Protein AF-A0A918BDD7-F1 (afdb_monomer)

Structure (mmCIF, N/CA/C/O backbone):
data_AF-A0A918BDD7-F1
#
_entry.id   AF-A0A918BDD7-F1
#
loop_
_atom_site.group_PDB
_atom_site.id
_atom_site.type_symbol
_atom_site.label_atom_id
_atom_site.label_alt_id
_atom_site.label_comp_id
_atom_site.label_asym_id
_atom_site.label_entity_id
_atom_site.label_seq_id
_atom_site.pdbx_PDB_ins_code
_atom_site.Cartn_x
_atom_site.Cartn_y
_atom_site.Cartn_z
_atom_site.occupancy
_atom_site.B_iso_or_equiv
_atom_site.auth_seq_id
_atom_site.auth_comp_id
_atom_site.auth_asym_id
_atom_site.auth_atom_id
_atom_site.pdbx_PDB_model_num
ATOM 1 N N . MET A 1 1 ? -23.081 -20.886 7.279 1.00 59.59 1 MET A N 1
ATOM 2 C CA . MET A 1 1 ? -22.223 -20.352 8.364 1.00 59.59 1 MET A CA 1
ATOM 3 C C . MET A 1 1 ? -20.922 -21.142 8.392 1.00 59.59 1 MET A C 1
ATOM 5 O O . MET A 1 1 ? -20.982 -22.332 8.135 1.00 59.59 1 MET A O 1
ATOM 9 N N . LEU A 1 2 ? -19.775 -20.501 8.653 1.00 76.06 2 LEU A N 1
ATOM 10 C CA . LEU A 1 2 ? -18.441 -21.120 8.519 1.00 76.06 2 LEU A CA 1
ATOM 11 C C . LEU A 1 2 ? -18.101 -22.166 9.604 1.00 76.06 2 LEU A C 1
ATOM 13 O O . LEU A 1 2 ? -17.322 -23.062 9.318 1.00 76.06 2 LEU A O 1
ATOM 17 N N . CYS A 1 3 ? -18.716 -22.095 10.791 1.00 76.88 3 CYS A N 1
ATOM 18 C CA . CYS A 1 3 ? -18.592 -23.096 11.861 1.00 76.88 3 CYS A CA 1
ATOM 19 C C . CYS A 1 3 ? -19.947 -23.216 12.589 1.00 76.88 3 CYS A C 1
ATOM 21 O O . CYS A 1 3 ? -20.286 -22.300 13.345 1.00 76.88 3 CYS A O 1
ATO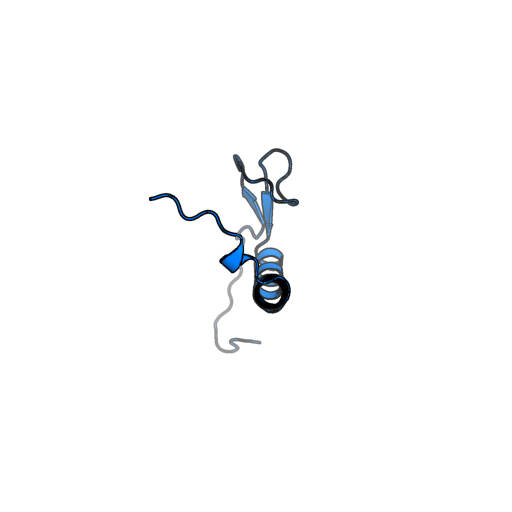M 23 N N . PRO A 1 4 ? -20.765 -24.250 12.319 1.00 85.75 4 PRO A N 1
ATOM 24 C CA . PRO A 1 4 ? -22.088 -24.395 12.931 1.00 85.75 4 PRO A CA 1
ATOM 25 C C . PRO A 1 4 ? -22.043 -24.954 14.362 1.00 85.75 4 PRO A C 1
ATOM 27 O O . PRO A 1 4 ? -22.883 -24.572 15.167 1.00 85.75 4 PRO A O 1
ATOM 30 N N . ASP A 1 5 ? -21.043 -25.773 14.695 1.00 92.50 5 ASP A N 1
ATOM 31 C CA . ASP A 1 5 ? -20.985 -26.500 15.976 1.00 92.50 5 ASP A CA 1
ATOM 32 C C . ASP A 1 5 ? -20.308 -25.716 17.114 1.00 92.50 5 ASP A C 1
ATOM 34 O O . ASP A 1 5 ? -20.203 -26.200 18.239 1.00 92.50 5 ASP A O 1
ATOM 38 N N . LEU A 1 6 ? -19.819 -24.501 16.841 1.00 90.44 6 LEU A N 1
ATOM 39 C CA . LEU A 1 6 ? -19.182 -23.671 17.863 1.00 90.44 6 LEU A CA 1
ATOM 40 C C . LEU A 1 6 ? -20.229 -22.947 18.716 1.00 90.44 6 LEU A C 1
ATOM 42 O O . LEU A 1 6 ? -21.100 -22.253 18.185 1.00 90.44 6 LEU A O 1
ATOM 46 N N . VAL A 1 7 ? -20.065 -23.016 20.040 1.00 89.44 7 VAL A N 1
ATOM 47 C CA . VAL A 1 7 ? -20.822 -22.184 20.982 1.00 89.44 7 VAL A CA 1
ATOM 48 C C . VAL A 1 7 ? -20.487 -20.716 20.721 1.00 89.44 7 VAL A C 1
ATOM 50 O O . VAL A 1 7 ? -19.327 -20.306 20.776 1.00 89.44 7 VAL A O 1
ATOM 53 N N . ARG A 1 8 ? -21.516 -19.924 20.414 1.00 88.19 8 ARG A N 1
ATOM 54 C CA . ARG A 1 8 ? -21.405 -18.474 20.237 1.00 88.19 8 ARG A CA 1
ATOM 55 C C . ARG A 1 8 ? -21.650 -17.785 21.570 1.00 88.19 8 ARG A C 1
ATOM 57 O O . ARG A 1 8 ? -22.530 -18.195 22.319 1.00 88.19 8 ARG A O 1
ATOM 64 N N . TYR A 1 9 ? -20.893 -16.731 21.824 1.00 88.75 9 TYR A N 1
ATOM 65 C CA . TYR A 1 9 ? -21.063 -15.857 22.975 1.00 88.75 9 TYR A CA 1
ATOM 66 C C . TYR A 1 9 ? -21.077 -14.404 22.498 1.00 88.75 9 TYR A C 1
ATOM 68 O O . TYR A 1 9 ? -20.519 -14.087 21.443 1.00 88.75 9 TYR A O 1
ATOM 76 N N . GLU A 1 10 ? -21.759 -13.543 23.245 1.00 90.12 10 GLU A N 1
ATOM 77 C CA . GLU A 1 10 ? -21.768 -12.107 22.975 1.00 90.12 10 GLU A CA 1
ATOM 78 C C . GLU A 1 10 ? -20.415 -11.488 23.323 1.00 90.12 10 GLU A C 1
ATOM 80 O O . GLU A 1 10 ? -19.718 -11.933 24.236 1.00 90.12 10 GLU A O 1
ATOM 85 N N . SER A 1 11 ? -20.023 -10.472 22.562 1.00 91.56 11 SER A N 1
ATOM 86 C CA . SER A 1 11 ? -18.774 -9.755 22.766 1.00 91.56 11 SER A CA 1
ATOM 87 C C . SER A 1 11 ? -19.009 -8.270 22.556 1.00 91.56 11 SER A C 1
ATOM 89 O O . SER A 1 11 ? -19.459 -7.867 21.486 1.00 91.56 11 SER A O 1
ATOM 91 N N . ASP A 1 12 ? -18.626 -7.481 23.557 1.00 92.38 12 ASP A N 1
ATOM 92 C CA . ASP A 1 12 ? -18.655 -6.015 23.523 1.00 92.38 12 ASP A CA 1
ATOM 93 C C . ASP A 1 12 ? -17.327 -5.423 23.023 1.00 92.38 12 ASP A C 1
ATOM 95 O O . ASP A 1 12 ? -16.971 -4.294 23.348 1.00 92.38 12 ASP A O 1
ATOM 99 N N . ALA A 1 13 ? -16.537 -6.203 22.279 1.00 91.69 13 ALA A N 1
ATOM 100 C CA . ALA A 1 13 ? -15.264 -5.730 21.758 1.00 91.69 13 ALA A CA 1
ATOM 101 C C . ALA A 1 13 ? -15.473 -4.616 20.724 1.00 91.69 13 ALA A C 1
ATOM 103 O O . ALA A 1 13 ? -16.284 -4.746 19.801 1.00 91.69 13 ALA A O 1
ATOM 104 N N . ASP A 1 14 ? -14.670 -3.558 20.827 1.00 93.56 14 ASP A N 1
ATOM 105 C CA . ASP A 1 14 ? -14.690 -2.472 19.858 1.00 93.56 14 ASP A CA 1
ATOM 106 C C . ASP A 1 14 ? -14.280 -2.970 18.465 1.00 93.56 14 ASP A C 1
ATOM 108 O O . ASP A 1 14 ? -13.215 -3.551 18.252 1.00 93.56 14 ASP A O 1
ATOM 112 N N . LEU A 1 15 ? -15.136 -2.715 17.475 1.00 94.38 15 LEU A N 1
ATOM 113 C CA . LEU A 1 15 ? -14.887 -3.084 16.074 1.00 94.38 15 LEU A CA 1
ATOM 114 C C . LEU A 1 15 ? -14.187 -1.976 15.281 1.00 94.38 15 LEU A C 1
ATOM 116 O O . LEU A 1 15 ? -13.933 -2.141 14.081 1.00 94.38 15 LEU A O 1
ATOM 120 N N . SER A 1 16 ? -13.935 -0.839 15.931 1.00 96.19 16 SER A N 1
ATOM 121 C CA . SER A 1 16 ? -13.368 0.365 15.336 1.00 96.19 16 SER A CA 1
ATOM 122 C C . SER A 1 16 ? -12.317 0.976 16.252 1.00 96.19 16 SER A C 1
ATOM 124 O O . SER A 1 16 ? -12.560 1.127 17.441 1.00 96.19 16 SER A O 1
ATOM 126 N N . GLU A 1 17 ? -11.190 1.390 15.683 1.00 96.31 17 GLU A N 1
ATOM 127 C CA . GLU A 1 17 ? -10.105 2.042 16.419 1.00 96.31 17 GLU A CA 1
ATOM 128 C C . GLU A 1 17 ? -9.473 3.145 15.563 1.00 96.31 17 GLU A C 1
ATOM 130 O O . GLU A 1 17 ? -9.390 3.028 14.335 1.00 96.31 17 GLU A O 1
ATOM 135 N N . SER A 1 18 ? -9.026 4.225 16.203 1.00 96.75 18 SER A N 1
ATOM 136 C CA . SER A 1 18 ? -8.293 5.310 15.549 1.00 96.75 18 SER A CA 1
ATOM 137 C C . SER A 1 18 ? -6.799 5.154 15.792 1.00 96.75 18 SER A C 1
ATOM 139 O O . SER A 1 18 ? -6.333 5.203 16.923 1.00 96.75 18 SER A O 1
ATOM 141 N N . LEU A 1 19 ? -6.046 4.990 14.706 1.00 95.44 19 LEU A N 1
ATOM 142 C CA . LEU A 1 19 ? -4.589 4.970 14.735 1.00 95.44 19 LEU A CA 1
ATOM 143 C C . LEU A 1 19 ? -4.070 6.383 14.489 1.00 95.44 19 LEU A C 1
ATOM 145 O O . LEU A 1 19 ? -4.388 6.971 13.455 1.00 95.44 19 LEU A O 1
ATOM 149 N N . GLU A 1 20 ? -3.259 6.902 15.401 1.00 97.75 20 GLU A N 1
ATOM 150 C CA . GLU A 1 20 ? -2.718 8.264 15.362 1.00 97.75 20 GLU A CA 1
ATOM 151 C C . GLU A 1 20 ? -1.202 8.269 15.098 1.00 97.75 20 GLU A C 1
ATOM 153 O O . GLU A 1 20 ? -0.543 7.228 15.124 1.00 97.75 20 GLU A O 1
ATOM 158 N N . GLY A 1 21 ? -0.633 9.448 14.821 1.00 97.31 21 GLY A N 1
ATOM 159 C CA . GLY A 1 21 ? 0.815 9.621 14.637 1.00 97.31 21 GLY A CA 1
ATOM 160 C C . GLY A 1 21 ? 1.377 9.020 13.342 1.00 97.31 21 GLY A C 1
ATOM 161 O O . GLY A 1 21 ? 2.578 8.772 13.235 1.00 97.31 21 GLY A O 1
ATOM 162 N N . LEU A 1 22 ? 0.529 8.765 12.344 1.00 97.06 22 LEU A N 1
ATOM 163 C CA . LEU A 1 22 ? 0.935 8.158 11.082 1.00 97.06 22 LEU A CA 1
ATOM 164 C C . LEU A 1 22 ? 1.661 9.167 10.183 1.00 97.06 22 LEU A C 1
ATOM 166 O O . LEU A 1 22 ? 1.130 10.222 9.848 1.00 97.06 22 LEU A O 1
ATOM 170 N N . LEU A 1 23 ? 2.847 8.787 9.705 1.00 96.56 23 LEU A N 1
ATOM 171 C CA . LEU A 1 23 ? 3.679 9.601 8.801 1.00 96.56 23 L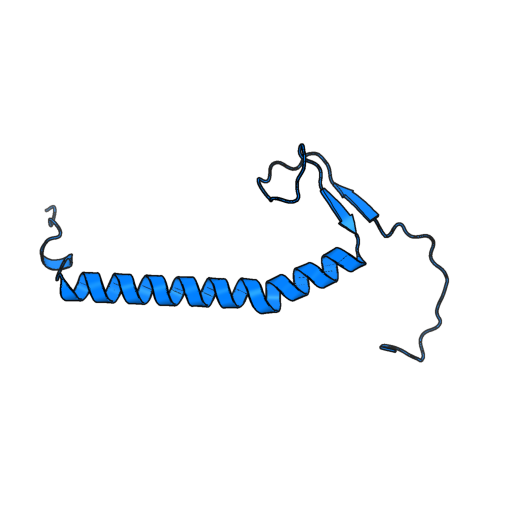EU A CA 1
ATOM 172 C C . LEU A 1 23 ? 3.482 9.259 7.311 1.00 96.56 23 LEU A C 1
ATOM 174 O O . LEU A 1 23 ? 4.183 9.773 6.442 1.00 96.56 23 LEU A O 1
ATOM 178 N N . GLY A 1 24 ? 2.566 8.338 7.005 1.00 92.88 24 GLY A N 1
ATOM 179 C CA . GLY A 1 24 ? 2.328 7.860 5.645 1.00 92.88 24 GLY A CA 1
ATOM 180 C C . GLY A 1 24 ? 1.480 8.823 4.811 1.00 92.88 24 GLY A C 1
ATOM 181 O O . GLY A 1 24 ? 0.536 9.426 5.307 1.00 92.88 24 GLY A O 1
ATOM 182 N N . SER A 1 25 ? 1.742 8.879 3.505 1.00 95.19 25 SER A N 1
ATOM 183 C CA . SER A 1 25 ? 0.988 9.683 2.527 1.00 95.19 25 SER A CA 1
ATOM 184 C C . SER A 1 25 ? -0.233 8.959 1.940 1.00 95.19 25 SER A C 1
ATOM 186 O O . SER A 1 25 ? -0.695 9.269 0.842 1.00 95.19 25 SER A O 1
ATOM 188 N N . HIS A 1 26 ? -0.755 7.945 2.634 1.00 93.06 26 HIS A N 1
ATOM 189 C CA . HIS A 1 26 ? -1.864 7.155 2.110 1.00 93.06 26 HIS A CA 1
ATOM 190 C C . HIS A 1 26 ? -3.144 8.010 2.048 1.00 93.06 26 HIS A C 1
ATOM 192 O O . HIS A 1 26 ? -3.480 8.622 3.058 1.00 93.06 26 HIS A O 1
ATOM 198 N N . PRO A 1 27 ? -3.956 7.953 0.972 1.00 94.50 27 PRO A N 1
ATOM 199 C CA . PRO A 1 27 ? -5.176 8.768 0.809 1.00 94.50 27 PRO A CA 1
ATOM 200 C C . PRO A 1 27 ? -6.269 8.624 1.880 1.00 94.50 27 PRO A C 1
ATOM 202 O O . PRO A 1 27 ? -7.309 9.261 1.796 1.00 94.50 27 PRO A O 1
ATOM 205 N N . ARG A 1 28 ? -6.081 7.725 2.846 1.00 93.81 28 ARG A N 1
ATOM 206 C CA . ARG A 1 28 ? -7.021 7.474 3.947 1.00 93.81 28 ARG A CA 1
ATOM 207 C C . ARG A 1 28 ? -6.508 7.988 5.285 1.00 93.81 28 ARG A C 1
ATOM 209 O O . ARG A 1 28 ? -7.230 7.904 6.270 1.00 93.81 28 ARG A O 1
ATOM 216 N N . ILE A 1 29 ? -5.250 8.414 5.319 1.00 96.88 29 ILE A N 1
ATOM 217 C CA . ILE A 1 29 ? -4.662 9.067 6.472 1.00 96.88 29 ILE A CA 1
ATOM 218 C C . ILE A 1 29 ? -5.030 10.539 6.335 1.00 96.88 29 ILE A C 1
ATOM 220 O O . ILE A 1 29 ? -4.639 11.189 5.367 1.00 96.88 29 ILE A O 1
ATOM 224 N N . THR A 1 30 ? -5.785 11.045 7.301 1.00 96.44 30 THR A N 1
ATOM 225 C CA . THR A 1 30 ? -6.174 12.453 7.375 1.00 96.44 30 THR A CA 1
ATOM 226 C C . THR A 1 30 ? -5.521 13.034 8.613 1.00 96.44 30 THR A C 1
ATOM 228 O O . THR A 1 30 ? -5.744 12.535 9.712 1.00 96.44 30 THR A O 1
ATOM 231 N N . SER A 1 31 ? -4.677 14.053 8.437 1.00 95.62 31 SER A N 1
ATOM 232 C CA . SER A 1 31 ? -3.952 14.700 9.543 1.00 95.62 31 SER A CA 1
ATOM 233 C C . SER A 1 31 ? -3.158 13.724 10.428 1.00 95.62 31 SER A C 1
ATOM 235 O O . SER A 1 31 ? -3.085 13.900 11.637 1.00 95.62 31 SER A O 1
ATOM 237 N N . GLY A 1 32 ? -2.575 12.676 9.833 1.00 96.81 32 GLY A N 1
ATOM 238 C CA . GLY A 1 32 ? -1.816 11.652 10.563 1.00 96.81 32 GLY A CA 1
ATOM 239 C C . GLY A 1 32 ? -2.669 10.600 11.279 1.00 96.81 32 GLY A C 1
ATOM 240 O O . GLY A 1 32 ? -2.118 9.763 11.991 1.00 96.81 32 GLY A O 1
ATOM 241 N N . THR A 1 33 ? -3.986 10.593 11.059 1.00 97.50 33 THR A N 1
ATOM 242 C CA . THR A 1 33 ? -4.914 9.654 11.696 1.00 97.50 33 THR A CA 1
ATOM 243 C C . THR A 1 33 ? -5.603 8.758 10.672 1.00 97.50 33 THR A C 1
ATOM 245 O O . THR A 1 33 ? -5.966 9.193 9.577 1.00 97.50 33 THR A O 1
ATOM 248 N N . LEU A 1 34 ? -5.805 7.490 11.032 1.00 96.31 34 LEU A N 1
ATOM 249 C CA . LEU A 1 34 ? -6.576 6.517 10.266 1.00 96.31 34 LEU A CA 1
ATOM 250 C C . LEU A 1 34 ? -7.541 5.770 11.184 1.00 96.31 34 LEU A C 1
ATOM 252 O O . LEU A 1 34 ? -7.117 4.961 12.006 1.00 96.31 34 LEU A O 1
ATOM 256 N N . THR A 1 35 ? -8.840 5.945 10.960 1.00 96.31 35 THR A N 1
ATOM 257 C CA . THR A 1 35 ? -9.850 5.071 11.562 1.00 96.31 35 THR A CA 1
ATOM 258 C C . THR A 1 35 ? -9.891 3.734 10.825 1.00 96.31 35 THR A C 1
ATOM 260 O O . THR A 1 35 ? -10.025 3.665 9.595 1.00 96.31 35 THR A O 1
ATOM 263 N N . VAL A 1 36 ? -9.767 2.653 11.585 1.00 95.25 36 VAL A N 1
ATOM 264 C CA . VAL A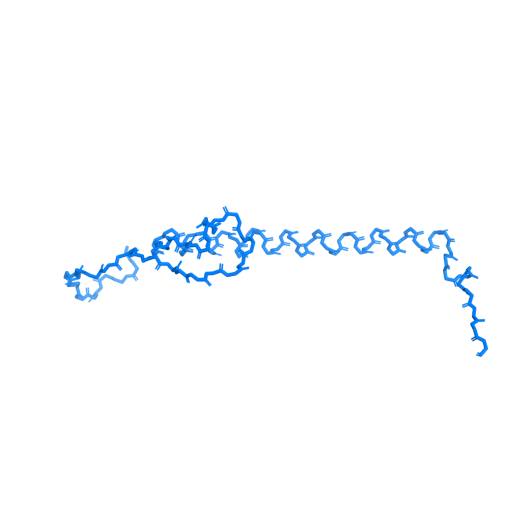 1 36 ? -9.814 1.275 11.111 1.00 95.25 36 VAL A CA 1
ATOM 265 C C . VAL A 1 36 ? -11.076 0.628 11.647 1.00 95.25 36 VAL A C 1
ATOM 267 O O . VAL A 1 36 ? -11.319 0.665 12.844 1.00 95.25 36 VAL A O 1
ATOM 270 N N . ARG A 1 37 ? -11.847 -0.006 10.761 1.00 95.31 37 ARG A N 1
ATOM 271 C CA . ARG A 1 37 ? -12.898 -0.948 11.147 1.00 95.31 37 ARG A CA 1
ATOM 272 C C . ARG A 1 37 ? -12.505 -2.353 10.730 1.00 95.31 37 ARG A C 1
ATOM 274 O O . ARG A 1 37 ? -11.966 -2.531 9.632 1.00 95.31 37 ARG A O 1
ATOM 281 N N . VAL A 1 38 ? -12.762 -3.343 11.578 1.00 92.94 38 VAL A N 1
ATOM 282 C CA . VAL A 1 38 ? -12.343 -4.733 11.330 1.00 92.94 38 VAL A CA 1
ATOM 283 C C . VAL A 1 38 ? -12.991 -5.301 10.061 1.00 92.94 38 VAL A C 1
ATOM 285 O O . VAL A 1 38 ? -12.296 -5.838 9.196 1.00 92.94 38 VAL A O 1
ATOM 288 N N . ASP A 1 39 ? -14.304 -5.129 9.911 1.00 92.81 39 ASP A N 1
ATOM 289 C CA . ASP A 1 39 ? -15.094 -5.603 8.768 1.00 92.81 39 ASP A CA 1
ATOM 290 C C . ASP A 1 39 ? -14.593 -5.025 7.433 1.00 92.81 39 ASP A C 1
ATOM 292 O O . ASP A 1 39 ? -14.286 -5.749 6.480 1.00 92.81 39 ASP A O 1
ATOM 296 N N . GLU A 1 40 ? -14.430 -3.708 7.396 1.00 95.38 40 GLU A N 1
ATOM 297 C CA . GLU A 1 40 ? -13.980 -2.959 6.231 1.00 95.38 40 GLU A CA 1
ATOM 298 C C . GLU A 1 40 ? -12.526 -3.288 5.877 1.00 95.38 40 GLU A C 1
ATOM 300 O O . GLU A 1 40 ? -12.198 -3.511 4.708 1.00 95.38 40 GLU A O 1
ATOM 305 N N . ARG A 1 41 ? -11.637 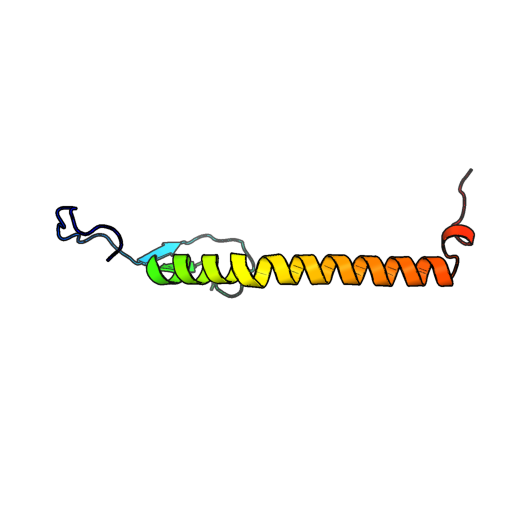-3.355 6.876 1.00 94.31 41 ARG A N 1
ATOM 306 C CA . ARG A 1 41 ? -10.211 -3.621 6.656 1.00 94.31 41 ARG A CA 1
ATOM 307 C C . ARG A 1 41 ? -9.992 -4.998 6.045 1.00 94.31 41 ARG A C 1
ATOM 309 O O . ARG A 1 41 ? -9.179 -5.111 5.120 1.00 94.31 41 ARG A O 1
ATOM 316 N N . LEU A 1 42 ? -10.692 -6.021 6.532 1.00 93.94 42 LEU A N 1
ATOM 317 C CA . LEU A 1 42 ? -10.602 -7.380 5.997 1.00 93.94 42 LEU A CA 1
ATOM 318 C C . LEU A 1 42 ? -11.091 -7.439 4.545 1.00 93.94 42 LEU A C 1
ATOM 320 O O . LEU A 1 42 ? -10.387 -7.978 3.683 1.00 93.94 42 LEU A O 1
ATOM 324 N N . ALA A 1 43 ? -12.240 -6.826 4.250 1.00 95.88 43 ALA A N 1
ATOM 325 C CA . ALA A 1 43 ? -12.786 -6.769 2.896 1.00 95.88 43 ALA A CA 1
ATOM 326 C C . ALA A 1 43 ? -11.845 -6.034 1.927 1.00 95.88 43 ALA A C 1
ATOM 328 O O . ALA A 1 43 ? -11.458 -6.588 0.895 1.00 95.88 43 ALA A O 1
ATOM 329 N N . ARG A 1 44 ? -11.393 -4.826 2.286 1.00 95.50 44 ARG A N 1
ATOM 330 C CA . ARG A 1 44 ? -10.511 -4.010 1.439 1.00 95.50 44 ARG A CA 1
ATOM 331 C C . ARG A 1 44 ? -9.161 -4.668 1.192 1.00 95.50 44 ARG A C 1
ATOM 333 O O . ARG A 1 44 ? -8.641 -4.624 0.081 1.00 95.50 44 ARG A O 1
ATOM 340 N N . THR A 1 45 ? -8.571 -5.275 2.219 1.00 95.88 45 THR A N 1
ATOM 341 C CA . THR A 1 45 ? -7.256 -5.919 2.083 1.00 95.88 45 THR A CA 1
ATOM 342 C C . THR A 1 45 ? -7.356 -7.160 1.200 1.00 95.88 45 THR A C 1
ATOM 344 O O . THR A 1 45 ? -6.458 -7.422 0.398 1.00 95.88 45 THR A O 1
ATOM 347 N N . ARG A 1 46 ? -8.468 -7.903 1.288 1.00 97.44 46 ARG A N 1
ATOM 348 C CA . ARG A 1 46 ? -8.757 -9.006 0.368 1.00 97.44 46 ARG A CA 1
ATOM 349 C C . ARG A 1 46 ? -8.886 -8.508 -1.068 1.00 97.44 46 ARG A C 1
ATOM 351 O O . ARG A 1 46 ? -8.239 -9.082 -1.938 1.00 97.44 46 ARG A O 1
ATOM 358 N N . ASP A 1 47 ? -9.662 -7.456 -1.305 1.00 98.00 47 ASP A N 1
ATOM 359 C CA . ASP A 1 47 ? -9.835 -6.873 -2.637 1.00 98.00 47 ASP A CA 1
ATOM 360 C C . ASP A 1 47 ? -8.503 -6.400 -3.240 1.00 98.00 47 ASP A C 1
ATOM 362 O O . ASP A 1 47 ? -8.117 -6.831 -4.327 1.00 98.00 47 ASP A O 1
ATOM 366 N N . PHE A 1 48 ? -7.720 -5.629 -2.480 1.00 96.94 48 PHE A N 1
ATOM 367 C CA . PHE A 1 48 ? -6.402 -5.172 -2.914 1.00 96.94 48 PHE A CA 1
ATOM 368 C C . PHE A 1 48 ? -5.461 -6.339 -3.238 1.00 96.94 48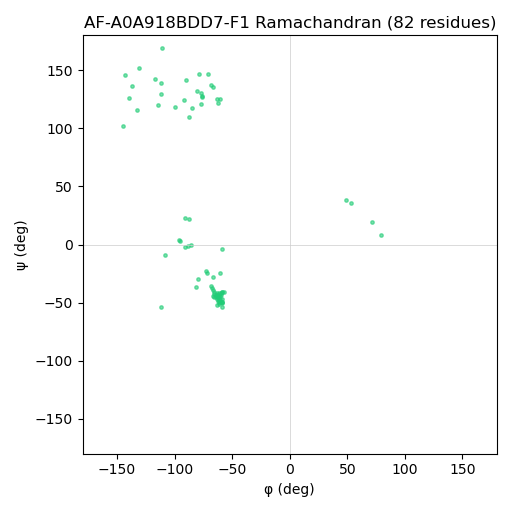 PHE A C 1
ATOM 370 O O . PHE A 1 48 ? -4.743 -6.305 -4.239 1.00 96.94 48 PHE A O 1
ATOM 377 N N . ARG A 1 49 ? -5.475 -7.401 -2.425 1.00 97.88 49 ARG A N 1
ATOM 378 C CA . ARG A 1 49 ? -4.653 -8.594 -2.660 1.00 97.88 49 ARG A CA 1
ATOM 379 C C . ARG A 1 49 ? -5.082 -9.366 -3.908 1.00 97.88 49 ARG A C 1
ATOM 381 O O . ARG A 1 49 ? -4.218 -9.910 -4.590 1.00 97.88 49 ARG A O 1
ATOM 388 N N . VAL A 1 50 ? -6.383 -9.455 -4.180 1.00 98.56 50 VAL A N 1
ATOM 389 C CA . VAL A 1 50 ? -6.928 -10.236 -5.302 1.00 98.56 50 VAL A CA 1
ATOM 390 C C . VAL A 1 50 ? -6.840 -9.466 -6.619 1.00 98.56 50 VAL A C 1
ATOM 392 O O . VAL A 1 50 ? -6.527 -10.065 -7.643 1.00 98.56 50 VAL A O 1
ATOM 395 N N . HIS A 1 51 ? -7.045 -8.150 -6.601 1.00 98.31 51 HIS A N 1
ATOM 396 C CA . HIS A 1 51 ? -7.127 -7.339 -7.817 1.00 98.31 51 HIS A CA 1
ATOM 397 C C . HIS A 1 51 ? -5.939 -6.386 -7.965 1.00 98.31 51 HIS A C 1
ATOM 399 O O . HIS A 1 51 ? -5.234 -6.419 -8.975 1.00 98.31 51 HIS A O 1
ATOM 405 N N . GLY A 1 52 ? -5.669 -5.572 -6.942 1.00 97.88 52 GLY A N 1
ATOM 406 C CA . GLY A 1 52 ? -4.645 -4.525 -6.992 1.00 97.88 52 GLY A CA 1
ATOM 407 C C . GLY A 1 52 ? -3.227 -5.067 -7.175 1.00 97.88 52 GLY A C 1
ATOM 408 O O . GLY A 1 52 ? -2.517 -4.667 -8.100 1.00 97.88 52 GLY A O 1
ATOM 409 N N . VAL A 1 53 ? -2.810 -6.014 -6.329 1.00 98.38 53 VAL A N 1
ATOM 410 C CA . VAL A 1 53 ? -1.449 -6.575 -6.361 1.00 98.38 53 VAL A CA 1
ATOM 411 C C . VAL A 1 53 ? -1.151 -7.277 -7.695 1.00 98.38 53 VAL A C 1
ATOM 413 O O . VAL A 1 53 ? -0.114 -6.975 -8.298 1.00 98.38 53 VAL A O 1
ATOM 416 N N . PRO A 1 54 ? -2.011 -8.176 -8.217 1.00 98.56 54 PRO A N 1
ATOM 417 C CA . PRO A 1 54 ? -1.752 -8.819 -9.501 1.00 98.56 54 PRO A CA 1
ATOM 418 C C . PRO A 1 54 ? -1.769 -7.837 -10.675 1.00 98.56 54 PRO A C 1
ATOM 420 O O . PRO A 1 54 ? -0.888 -7.926 -11.533 1.00 98.56 54 PRO A O 1
ATOM 423 N N . ALA A 1 55 ? -2.704 -6.879 -10.696 1.00 98.44 55 ALA A N 1
ATOM 424 C CA . ALA A 1 55 ? -2.782 -5.866 -11.748 1.00 98.44 55 ALA A CA 1
ATOM 425 C C . ALA A 1 55 ? -1.525 -4.989 -11.784 1.00 98.44 55 ALA A C 1
ATOM 427 O O . ALA A 1 55 ? -0.940 -4.791 -12.850 1.00 98.44 55 ALA A O 1
ATOM 428 N N . HIS A 1 56 ? -1.047 -4.539 -10.620 1.00 98.12 56 HIS A N 1
ATOM 429 C CA . HIS A 1 56 ? 0.193 -3.775 -10.530 1.00 98.12 56 HIS A CA 1
ATOM 430 C C . HIS A 1 56 ? 1.386 -4.585 -11.049 1.00 98.12 56 HIS A C 1
ATOM 432 O O . HIS A 1 56 ? 2.143 -4.102 -11.886 1.00 98.12 56 HIS A O 1
ATOM 438 N N . ARG A 1 57 ? 1.528 -5.850 -10.633 1.00 98.31 57 ARG A N 1
ATOM 439 C CA . ARG A 1 57 ? 2.602 -6.727 -11.133 1.00 98.31 57 ARG A CA 1
ATOM 440 C C . ARG A 1 57 ? 2.531 -6.918 -12.650 1.00 98.31 57 ARG A C 1
ATOM 442 O O . ARG A 1 57 ? 3.565 -6.892 -13.310 1.00 98.31 57 ARG A O 1
ATOM 449 N N . ALA A 1 58 ? 1.333 -7.097 -13.207 1.00 98.44 58 ALA A N 1
ATOM 450 C CA . ALA A 1 58 ? 1.141 -7.219 -14.649 1.00 98.44 58 ALA A CA 1
ATOM 451 C C . ALA A 1 58 ? 1.523 -5.932 -15.390 1.00 98.44 58 ALA A C 1
ATOM 453 O O . ALA A 1 58 ? 2.220 -6.002 -16.400 1.00 98.44 58 ALA A O 1
ATOM 454 N N . HIS A 1 59 ? 1.127 -4.769 -14.868 1.00 98.38 59 HIS A N 1
ATOM 455 C CA . HIS A 1 59 ? 1.533 -3.475 -15.409 1.00 98.38 59 HIS A CA 1
ATOM 456 C C . HIS A 1 59 ? 3.057 -3.319 -15.407 1.00 98.38 59 HIS A C 1
ATOM 458 O O . HIS A 1 59 ? 3.631 -2.993 -16.442 1.00 98.38 59 HIS A O 1
ATOM 464 N N . GLN A 1 60 ? 3.716 -3.608 -14.280 1.00 98.50 60 GLN A N 1
ATOM 465 C CA . GLN A 1 60 ? 5.170 -3.485 -14.164 1.00 98.50 60 GLN A CA 1
ATOM 466 C C . GLN A 1 60 ? 5.898 -4.384 -15.169 1.00 98.50 60 GLN A C 1
ATOM 468 O O . GLN A 1 60 ? 6.809 -3.911 -15.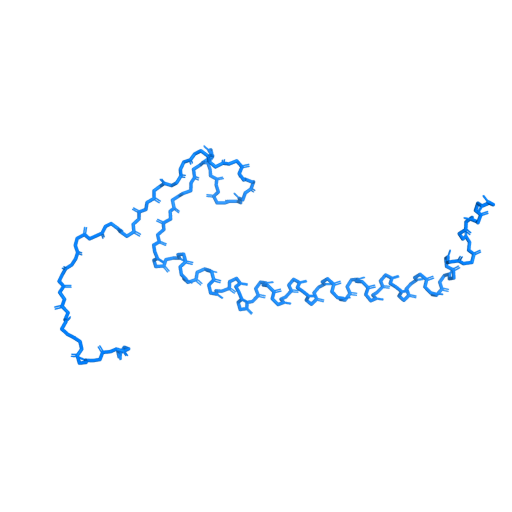841 1.00 98.50 60 GLN A O 1
ATOM 473 N N . ARG A 1 61 ? 5.458 -5.642 -15.338 1.00 98.50 61 ARG A N 1
ATOM 474 C CA . ARG A 1 61 ? 6.022 -6.551 -16.351 1.00 98.50 61 ARG A CA 1
ATOM 475 C C . ARG A 1 61 ? 5.886 -5.989 -17.763 1.00 98.50 61 ARG A C 1
ATOM 477 O O . ARG A 1 61 ? 6.897 -5.810 -18.431 1.00 98.50 61 ARG A O 1
ATOM 484 N N . ARG A 1 62 ? 4.668 -5.618 -18.174 1.00 98.44 62 ARG A N 1
ATOM 485 C CA . ARG A 1 62 ? 4.404 -5.067 -19.516 1.00 98.44 62 ARG A CA 1
ATOM 486 C C . ARG A 1 62 ? 5.211 -3.806 -19.789 1.00 98.44 62 ARG A C 1
ATOM 488 O O . ARG A 1 62 ? 5.720 -3.617 -20.887 1.00 98.44 62 ARG A O 1
ATOM 495 N N . ARG A 1 63 ? 5.333 -2.932 -18.788 1.00 98.31 63 ARG A N 1
ATOM 496 C CA . ARG A 1 63 ? 6.096 -1.691 -18.918 1.00 98.31 63 ARG A CA 1
ATOM 497 C C . ARG A 1 63 ? 7.584 -1.979 -19.102 1.00 98.31 63 ARG A C 1
ATOM 499 O O . ARG A 1 63 ? 8.208 -1.363 -19.959 1.00 98.31 63 ARG A O 1
ATOM 506 N N . THR A 1 64 ? 8.136 -2.928 -18.347 1.00 98.19 64 THR A N 1
ATOM 507 C CA . THR A 1 64 ? 9.525 -3.373 -18.515 1.00 98.19 64 THR A CA 1
ATOM 508 C C . THR A 1 64 ? 9.753 -4.024 -19.878 1.00 98.19 64 THR A C 1
ATOM 510 O O . THR A 1 64 ? 10.722 -3.677 -20.544 1.00 98.19 64 THR A O 1
ATOM 513 N N . GLU A 1 65 ? 8.861 -4.914 -20.317 1.00 98.31 65 GLU A N 1
ATOM 514 C CA . GLU A 1 65 ? 8.936 -5.582 -21.626 1.00 98.31 65 GLU A CA 1
ATOM 515 C C . GLU A 1 65 ? 8.921 -4.570 -22.779 1.00 98.31 65 GLU A C 1
ATOM 517 O O . GLU A 1 65 ? 9.784 -4.623 -23.654 1.00 98.31 65 GLU A O 1
ATOM 522 N N . LEU A 1 66 ? 8.000 -3.601 -22.743 1.00 98.00 66 LEU A N 1
ATOM 523 C CA . LEU A 1 66 ? 7.902 -2.542 -23.750 1.00 98.00 66 LEU A CA 1
ATOM 524 C C . LEU A 1 66 ? 9.181 -1.707 -23.804 1.00 98.00 66 LEU A C 1
ATOM 526 O O . LEU A 1 66 ? 9.744 -1.496 -24.877 1.00 98.00 66 LEU A O 1
ATOM 530 N N . VAL A 1 67 ? 9.663 -1.250 -22.646 1.00 97.44 67 VAL A N 1
ATOM 531 C CA . VAL A 1 67 ? 10.890 -0.449 -22.578 1.00 97.44 67 VAL A CA 1
ATOM 532 C C . VAL A 1 67 ? 12.080 -1.252 -23.104 1.00 97.44 67 VAL A C 1
ATOM 534 O O . VAL A 1 67 ? 12.872 -0.716 -23.872 1.00 97.44 67 VAL A O 1
ATOM 537 N N . ALA A 1 68 ? 12.208 -2.528 -22.738 1.00 97.06 68 ALA A N 1
ATOM 538 C CA . ALA A 1 68 ? 13.293 -3.382 -23.214 1.00 97.06 68 ALA A CA 1
ATOM 539 C C . ALA A 1 68 ? 13.254 -3.571 -24.741 1.00 97.06 68 ALA A C 1
ATOM 541 O O . ALA A 1 68 ? 14.287 -3.420 -25.395 1.00 97.06 68 ALA A O 1
ATOM 542 N N . ALA A 1 69 ? 12.073 -3.829 -25.313 1.00 97.38 69 ALA A N 1
ATOM 543 C CA . ALA A 1 69 ? 11.896 -3.977 -26.756 1.00 97.38 69 ALA A CA 1
ATOM 544 C C . ALA A 1 69 ? 12.286 -2.700 -27.519 1.00 97.38 69 ALA A C 1
ATOM 546 O O . ALA A 1 69 ? 13.031 -2.768 -28.498 1.00 97.38 69 ALA A O 1
ATOM 547 N N . GLU A 1 70 ? 11.863 -1.527 -27.039 1.00 96.69 70 GLU A N 1
ATOM 548 C CA . GLU A 1 70 ? 12.222 -0.256 -27.675 1.00 96.69 70 GLU A CA 1
ATOM 549 C C . GLU A 1 70 ? 13.719 0.054 -27.565 1.00 96.69 70 GLU A C 1
ATOM 551 O O . GLU A 1 70 ? 14.328 0.511 -28.534 1.00 96.69 70 GLU A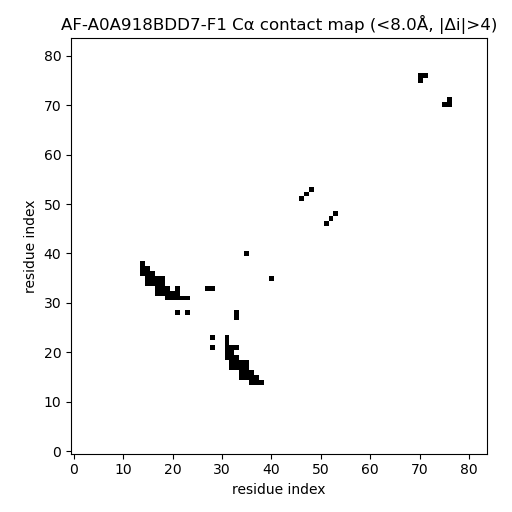 O 1
ATOM 556 N N . ARG A 1 71 ? 14.356 -0.247 -26.425 1.00 95.00 71 ARG A N 1
ATOM 557 C CA . ARG A 1 71 ? 15.814 -0.091 -26.277 1.00 95.00 71 ARG A CA 1
ATOM 558 C C . ARG A 1 71 ? 16.580 -0.968 -27.266 1.00 95.00 71 ARG A C 1
ATOM 560 O O . ARG A 1 71 ? 17.549 -0.490 -27.854 1.00 95.00 71 ARG A O 1
ATOM 567 N N . ALA A 1 72 ? 16.134 -2.210 -27.461 1.00 95.12 72 ALA A N 1
ATOM 568 C CA . ALA A 1 72 ? 16.729 -3.136 -28.419 1.00 95.12 72 ALA A CA 1
ATOM 569 C C . ALA A 1 72 ? 16.538 -2.653 -29.866 1.00 95.12 72 ALA A C 1
ATOM 571 O O . ALA A 1 72 ? 17.503 -2.618 -30.628 1.00 95.12 72 ALA A O 1
ATOM 572 N N . ARG A 1 73 ? 15.329 -2.195 -30.230 1.00 95.44 73 ARG A N 1
ATOM 573 C CA . ARG A 1 73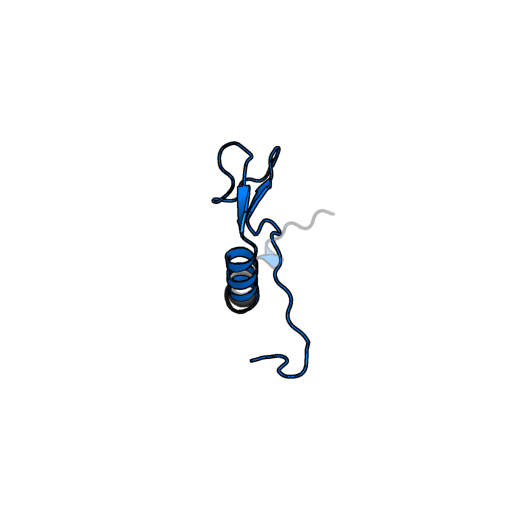 ? 15.032 -1.626 -31.557 1.00 95.44 73 ARG A CA 1
ATOM 574 C C . ARG A 1 73 ? 15.939 -0.443 -31.893 1.00 95.44 73 ARG A C 1
ATOM 576 O O . ARG A 1 73 ? 16.401 -0.322 -33.023 1.00 95.44 73 ARG A O 1
ATOM 583 N N . LEU A 1 74 ? 16.196 0.417 -30.909 1.00 95.44 74 LEU A N 1
ATOM 584 C CA . LEU A 1 74 ? 17.052 1.594 -31.050 1.00 95.44 74 LEU A CA 1
ATOM 585 C C . LEU A 1 74 ? 18.543 1.304 -30.824 1.00 95.44 74 LEU A C 1
ATOM 587 O O . LEU A 1 74 ? 19.345 2.229 -30.911 1.00 95.44 74 LEU A O 1
ATOM 591 N N . ARG A 1 75 ? 18.919 0.054 -30.515 1.00 90.56 75 ARG A N 1
ATOM 592 C CA . ARG A 1 75 ? 20.302 -0.366 -30.230 1.00 90.56 75 ARG A CA 1
ATOM 593 C C . ARG A 1 75 ? 21.002 0.543 -29.215 1.00 90.56 75 ARG A C 1
ATOM 595 O O . ARG A 1 75 ? 22.185 0.840 -29.341 1.00 90.56 75 ARG A O 1
ATOM 602 N N . LEU A 1 76 ? 20.279 1.001 -28.190 1.00 89.62 76 LEU A N 1
ATOM 603 C CA . LEU A 1 76 ? 20.811 2.007 -27.258 1.00 89.62 76 LEU A CA 1
ATOM 604 C C . LEU A 1 76 ? 22.064 1.537 -26.510 1.00 89.62 76 LEU A C 1
ATOM 606 O O . LEU A 1 76 ? 22.869 2.367 -26.091 1.00 89.62 76 LEU A O 1
ATOM 610 N N . ASP A 1 77 ? 22.242 0.227 -26.358 1.00 84.62 77 ASP A N 1
ATOM 611 C CA . ASP A 1 77 ? 23.436 -0.343 -25.736 1.00 84.62 77 ASP A CA 1
ATOM 612 C C . ASP A 1 77 ? 24.706 -0.110 -26.573 1.00 84.62 77 ASP A C 1
ATOM 614 O O . ASP A 1 77 ? 25.782 0.058 -25.998 1.00 84.62 77 ASP A O 1
ATOM 618 N N . ASP A 1 78 ? 24.588 0.013 -27.901 1.00 87.38 78 ASP A N 1
ATOM 619 C CA . ASP A 1 78 ? 25.709 0.337 -28.799 1.00 87.38 78 ASP A CA 1
ATOM 620 C C . ASP A 1 78 ? 26.146 1.804 -28.673 1.00 87.38 78 ASP A C 1
ATOM 622 O O . ASP A 1 78 ? 27.288 2.154 -28.966 1.00 87.38 78 ASP A O 1
ATOM 626 N N . HIS A 1 79 ? 25.244 2.666 -28.204 1.00 83.94 79 HIS A N 1
ATOM 627 C CA . HIS A 1 79 ? 25.486 4.093 -28.001 1.00 83.94 79 HIS A CA 1
ATOM 628 C C . HIS A 1 79 ? 25.883 4.431 -26.560 1.00 83.94 79 HIS A C 1
ATOM 630 O O . HIS A 1 79 ? 26.051 5.604 -26.219 1.00 83.94 79 HIS A O 1
ATOM 636 N N . ARG A 1 80 ? 26.034 3.423 -25.692 1.00 79.44 80 ARG A N 1
ATOM 637 C CA . ARG A 1 80 ? 26.439 3.639 -24.305 1.00 79.44 80 ARG A CA 1
ATOM 638 C C . ARG A 1 80 ? 27.950 3.909 -24.248 1.00 79.44 80 ARG A C 1
ATOM 640 O O . ARG A 1 80 ? 28.726 3.042 -24.654 1.00 79.44 80 ARG A O 1
ATOM 647 N N . PRO A 1 81 ? 28.396 5.069 -23.727 1.00 83.31 81 PRO A N 1
ATOM 648 C CA . PRO A 1 81 ? 29.819 5.364 -23.612 1.00 83.31 81 PRO A CA 1
ATOM 649 C C . PRO A 1 81 ? 30.493 4.317 -22.720 1.00 83.31 81 PRO A C 1
ATOM 651 O O . PRO A 1 81 ? 30.068 4.085 -21.586 1.00 83.31 81 PRO A O 1
ATOM 654 N N . ARG A 1 82 ? 31.535 3.669 -23.249 1.00 79.50 82 ARG A N 1
ATOM 655 C CA . ARG A 1 82 ? 32.413 2.790 -22.473 1.00 79.50 82 ARG A CA 1
ATOM 656 C C . ARG A 1 82 ? 33.506 3.663 -21.871 1.00 79.50 82 ARG A C 1
ATOM 658 O O . ARG A 1 82 ? 34.323 4.208 -22.606 1.00 79.50 82 ARG A O 1
ATOM 665 N N . VAL A 1 83 ? 33.465 3.846 -20.554 1.00 71.56 83 VAL A N 1
ATOM 666 C CA . VAL A 1 83 ? 34.563 4.485 -19.821 1.00 71.56 83 VAL A CA 1
ATOM 667 C C . VAL A 1 83 ? 35.682 3.439 -19.688 1.00 71.56 83 VAL A C 1
ATOM 669 O O . VAL A 1 83 ? 35.346 2.301 -19.345 1.00 71.56 83 VAL A O 1
ATOM 672 N N . PRO A 1 84 ? 36.945 3.765 -20.024 1.00 67.88 84 PRO A N 1
ATOM 673 C CA . PRO A 1 84 ? 38.090 2.882 -19.795 1.00 67.88 84 PRO A CA 1
ATOM 674 C C . PRO A 1 84 ? 38.303 2.556 -18.315 1.00 67.88 84 PRO A C 1
ATOM 676 O O . PRO A 1 84 ? 37.962 3.415 -17.468 1.00 67.88 84 PRO A O 1
#

Solvent-accessible surface area (backbone atoms only — not comparable to full-atom values): 5322 Å² total; per-residue (Å²): 126,100,66,81,90,61,89,82,75,92,75,92,70,80,60,60,52,75,47,68,85,46,89,66,89,49,97,71,45,55,96,29,29,34,78,44,39,58,73,59,49,54,52,51,52,50,48,39,59,69,48,50,52,53,50,51,54,51,51,54,49,55,52,50,53,53,53,51,52,52,41,59,76,66,45,49,76,81,72,52,85,80,79,131

Radius of gyration: 24.02 Å; Cα contacts (8 Å, |Δi|>4): 39; chains: 1; bounding box: 60×41×55 Å

Foldseek 3Di:
DVDPPDDDDDDPDDQKDKDAQAPDPDPQQDNRIHIDGNVVVVVVVVCCVVPVVVVVVVVVVVVVVVVVVVCVVVVVVVVDDDDD

Nearest PDB structures (foldseek):
  7rwm-assembly1_A  TM=3.438E-01  e=6.286E+00  Lactococcus cremoris subsp. cremoris IBB477

Organism: NCBI:txi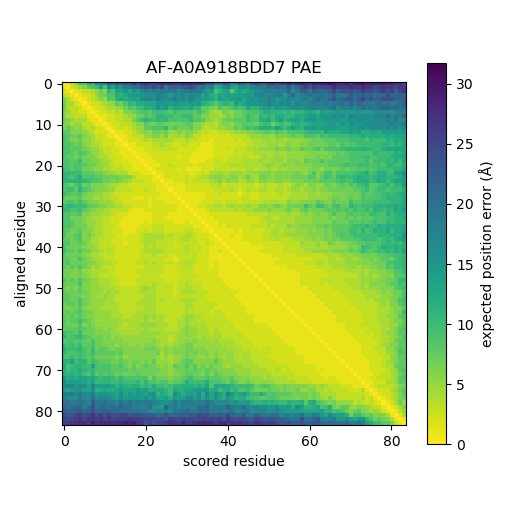d83378

Mean predicted aligned error: 7.02 Å

Secondary structure (DSSP, 8-state):
---SSSPP------SEEEE-------TT-BTTBEEEEHHHHHHHHHHIIIIIHHHHHHHHHHHHHHHHHHHHHTTGGGGS----

pLDDT: mean 93.05, std 7.28, range [59.59, 98.56]

Sequence (84 aa):
MLCPDLVRYESDADLSESLEGLLGSHPRITSGTLTVRVDERLARTRDFRVHGVPAHRAHQRRRTELVAAERARLRLDDHRPRVP